Protein AF-A0A6M1SNC7-F1 (afdb_monomer_lite)

Foldseek 3Di:
DDDDDDDPPPPPPPPCPVVVVVVVVVVVVLVVVLLVLCVVVVNNPPPPLLCVLCVVVSVLVVCVVVVVDPCPPPVNVVLVVQLVVLSVCPVVVVDDPVVSSVSSDDDDD

Radius of gyration: 23.27 Å; chains: 1; bounding box: 37×74×47 Å

pLDDT: mean 85.48, std 15.74, range [35.28, 97.81]

Organism: NCBI:txid2709311

Secondary structure (DSSP, 8-state):
----------------HHHHHHHHHHHHHHHHHHHHHHHHTT-TTS-HHHHHHTHHHHHHHHHHHTTSS-TT-HHHHHHHHHHHHHHHHHHTTSS-HHHHHHHHS----

Structure (mmCIF, N/CA/C/O backbone):
data_AF-A0A6M1SNC7-F1
#
_entry.id   AF-A0A6M1SNC7-F1
#
loop_
_atom_site.group_PDB
_atom_site.id
_atom_site.type_symbol
_atom_site.label_atom_id
_atom_site.label_alt_id
_atom_site.label_comp_id
_atom_site.label_asym_id
_atom_site.label_entity_id
_atom_site.label_seq_id
_atom_site.pdbx_PDB_ins_code
_atom_site.Cartn_x
_atom_site.Cartn_y
_atom_site.Cartn_z
_atom_site.occupancy
_atom_site.B_iso_or_equiv
_atom_site.auth_seq_id
_atom_site.auth_comp_id
_atom_site.auth_asym_id
_atom_site.auth_atom_id
_atom_site.pdbx_PDB_model_num
ATOM 1 N N . MET A 1 1 ? 22.756 62.123 -33.129 1.00 44.56 1 MET A N 1
ATOM 2 C CA . MET A 1 1 ? 21.728 61.171 -33.606 1.00 44.56 1 MET A CA 1
ATOM 3 C C . MET A 1 1 ? 22.401 59.877 -34.032 1.00 44.56 1 MET A C 1
ATOM 5 O O . MET A 1 1 ? 23.141 59.906 -35.005 1.00 44.56 1 MET A O 1
ATOM 9 N N . LYS A 1 2 ? 22.171 58.803 -33.268 1.00 35.28 2 LYS A N 1
ATOM 10 C CA . LYS A 1 2 ? 22.056 57.381 -33.655 1.00 35.28 2 LYS A CA 1
ATOM 11 C C . LYS A 1 2 ? 22.215 56.565 -32.370 1.00 35.28 2 LYS A C 1
ATOM 13 O O . LYS A 1 2 ? 23.317 56.216 -31.969 1.00 35.28 2 LYS A O 1
ATOM 18 N N . SER A 1 3 ? 21.091 56.363 -31.694 1.00 38.84 3 SER A N 1
ATOM 19 C CA . SER A 1 3 ? 20.968 55.437 -30.574 1.00 38.84 3 SER A CA 1
ATOM 20 C C . SER A 1 3 ? 20.708 54.061 -31.179 1.00 38.84 3 SER A C 1
ATOM 22 O O . SER A 1 3 ? 19.641 53.836 -31.746 1.00 38.84 3 SER A O 1
ATOM 24 N N . THR A 1 4 ? 21.697 53.173 -31.141 1.00 41.72 4 THR A N 1
ATOM 25 C CA . THR A 1 4 ? 21.514 51.781 -31.563 1.00 41.72 4 THR A CA 1
ATOM 26 C C . THR A 1 4 ? 20.801 51.046 -30.437 1.00 41.72 4 THR A C 1
ATOM 28 O O . THR A 1 4 ? 21.380 50.796 -29.384 1.00 41.72 4 THR A O 1
ATOM 31 N N . ILE A 1 5 ? 19.520 50.761 -30.654 1.00 51.25 5 ILE A N 1
ATOM 32 C CA . ILE A 1 5 ? 18.692 49.913 -29.799 1.00 51.25 5 ILE A CA 1
ATOM 33 C C . ILE A 1 5 ? 19.184 48.474 -29.979 1.00 51.25 5 ILE A C 1
ATOM 35 O O . ILE A 1 5 ? 19.086 47.913 -31.070 1.00 51.25 5 ILE A O 1
ATOM 39 N N . THR A 1 6 ? 19.736 47.882 -28.925 1.00 49.81 6 THR A N 1
ATOM 40 C CA . THR A 1 6 ? 19.970 46.439 -28.834 1.00 49.81 6 THR A CA 1
ATOM 41 C C . THR A 1 6 ? 18.620 45.734 -28.677 1.00 49.81 6 THR A C 1
ATOM 43 O O . THR A 1 6 ? 17.892 45.959 -27.713 1.00 49.81 6 THR A O 1
ATOM 46 N N . SER A 1 7 ? 18.267 44.928 -29.680 1.00 48.88 7 SER A N 1
ATOM 47 C CA . SER A 1 7 ? 17.037 44.130 -29.759 1.00 48.88 7 SER A CA 1
ATOM 48 C C . SER A 1 7 ? 16.961 43.084 -28.632 1.00 48.88 7 SER A C 1
ATOM 50 O O . SER A 1 7 ? 17.939 42.362 -28.432 1.00 48.88 7 SER A O 1
ATOM 52 N N . PRO A 1 8 ? 15.820 42.937 -27.930 1.00 51.59 8 PRO A N 1
ATOM 53 C CA . PRO A 1 8 ? 15.589 41.874 -26.958 1.00 51.59 8 PRO A CA 1
ATOM 54 C C . PRO A 1 8 ? 15.091 40.623 -27.694 1.00 51.59 8 PRO A C 1
ATOM 56 O O . PRO A 1 8 ? 13.915 40.277 -27.649 1.00 51.59 8 PRO A O 1
ATOM 59 N N . SER A 1 9 ? 15.971 39.963 -28.437 1.00 55.56 9 SER A N 1
ATOM 60 C CA . SER A 1 9 ? 15.626 38.763 -29.206 1.00 55.56 9 SER A CA 1
ATOM 61 C C . SER A 1 9 ? 16.580 37.630 -28.859 1.00 55.56 9 SER A C 1
ATOM 63 O O . SER A 1 9 ? 17.405 37.251 -29.678 1.00 55.56 9 SER A O 1
ATOM 65 N N . ASP A 1 10 ? 16.484 37.139 -27.624 1.00 51.31 10 ASP A N 1
ATOM 66 C CA . ASP A 1 10 ? 17.130 35.893 -27.189 1.00 51.31 10 ASP A CA 1
ATOM 67 C C . ASP A 1 10 ? 16.369 35.263 -26.005 1.00 51.31 10 ASP A C 1
ATOM 69 O O . ASP A 1 10 ? 16.921 34.893 -24.973 1.00 51.31 10 ASP A O 1
ATOM 73 N N . LEU A 1 11 ? 15.048 35.130 -26.145 1.00 52.09 11 LEU A N 1
ATOM 74 C CA . LEU A 1 11 ? 14.285 34.154 -25.368 1.00 52.09 11 LEU A CA 1
ATOM 75 C C . LEU A 1 11 ? 14.009 32.976 -26.295 1.00 52.09 11 LEU A C 1
ATOM 77 O O . LEU A 1 11 ? 13.013 32.947 -27.012 1.00 52.09 11 LEU A O 1
ATOM 81 N N . ARG A 1 12 ? 14.941 32.017 -26.306 1.00 59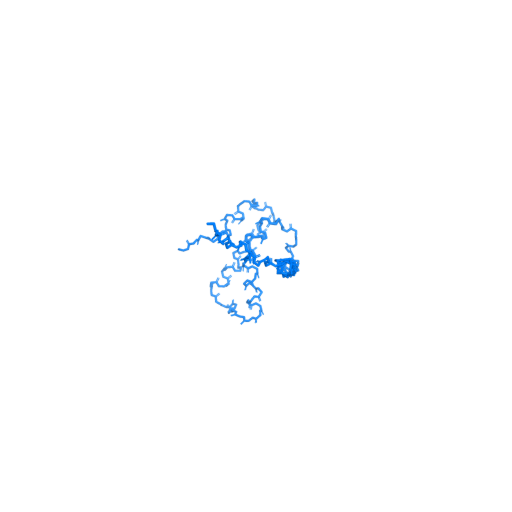.25 12 ARG A N 1
ATOM 82 C CA . ARG A 1 12 ? 14.702 30.679 -26.849 1.00 59.25 12 ARG A CA 1
ATOM 83 C C . ARG A 1 12 ? 13.460 30.129 -26.152 1.00 59.25 12 ARG A C 1
ATOM 85 O O . ARG A 1 12 ? 13.518 29.783 -24.975 1.00 59.25 12 ARG A O 1
ATOM 92 N N . THR A 1 13 ? 12.340 30.082 -26.859 1.00 63.41 13 THR A N 1
ATOM 93 C CA . THR A 1 13 ? 11.159 29.330 -26.445 1.00 63.41 13 THR A CA 1
ATOM 94 C C . THR A 1 13 ? 11.566 27.864 -26.427 1.00 63.41 13 THR A C 1
ATOM 96 O O . THR A 1 13 ? 11.622 27.220 -27.473 1.00 63.41 13 THR A O 1
ATOM 99 N N . PHE A 1 14 ? 11.957 27.360 -25.258 1.00 67.31 14 PHE A N 1
ATOM 100 C CA . PHE A 1 14 ? 12.065 25.926 -25.045 1.00 67.31 14 PHE A CA 1
ATOM 101 C C . PHE A 1 14 ? 10.678 25.341 -25.300 1.00 67.31 14 PHE A C 1
ATOM 103 O O . PHE A 1 14 ? 9.729 25.667 -24.588 1.00 67.31 14 PHE A O 1
ATOM 110 N N . ASP A 1 15 ? 10.556 24.539 -26.353 1.00 77.94 15 ASP A N 1
ATOM 111 C CA . ASP A 1 15 ? 9.349 23.771 -26.611 1.00 77.94 15 ASP A CA 1
ATOM 112 C C . ASP A 1 15 ? 9.267 22.669 -25.547 1.00 77.94 15 ASP A C 1
ATOM 114 O O . ASP A 1 15 ? 9.976 21.664 -25.604 1.00 77.94 15 ASP A O 1
ATOM 118 N N . VAL A 1 16 ? 8.490 22.939 -24.498 1.00 85.25 16 VAL A N 1
ATOM 119 C CA . VAL A 1 16 ? 8.303 22.058 -23.335 1.00 85.25 16 VAL A CA 1
ATOM 120 C C . VAL A 1 16 ? 7.316 20.925 -23.613 1.00 85.25 16 VAL A C 1
ATOM 122 O O . VAL A 1 16 ? 7.259 19.967 -22.843 1.00 85.25 16 VAL A O 1
ATOM 125 N N . GLU A 1 17 ? 6.555 21.011 -24.706 1.00 90.31 17 GLU A N 1
ATOM 126 C CA . GLU A 1 17 ? 5.500 20.062 -25.068 1.00 90.31 17 GLU A CA 1
ATOM 127 C C . GLU A 1 17 ? 6.008 18.606 -25.146 1.00 90.31 17 GLU A C 1
ATOM 129 O O . GLU A 1 17 ? 5.369 17.724 -24.559 1.00 90.31 17 GLU A O 1
ATOM 134 N N . PRO A 1 18 ? 7.162 18.302 -25.783 1.00 88.81 18 PRO A N 1
ATOM 135 C CA . PRO A 1 18 ? 7.650 16.927 -25.885 1.00 88.81 18 PRO A CA 1
ATOM 136 C C . PRO A 1 18 ? 8.065 16.352 -24.527 1.00 88.81 18 PRO A C 1
ATOM 138 O O . PRO A 1 18 ? 7.771 15.194 -24.238 1.00 88.81 18 PRO A O 1
ATOM 141 N N . LEU A 1 19 ? 8.690 17.173 -23.676 1.00 89.69 19 LEU A N 1
ATOM 142 C CA . LEU A 1 19 ? 9.122 16.775 -22.336 1.00 89.69 19 LEU A CA 1
ATOM 143 C C . LEU A 1 19 ? 7.922 16.503 -21.421 1.00 89.69 19 LEU A C 1
ATOM 145 O O . LEU A 1 19 ? 7.897 15.504 -20.707 1.00 89.69 19 LEU A O 1
ATOM 149 N N . LEU A 1 20 ? 6.909 17.375 -21.459 1.00 91.31 20 LEU A N 1
ATOM 150 C CA . LEU A 1 20 ? 5.676 17.180 -20.697 1.00 91.31 20 LEU A CA 1
ATOM 151 C C . LEU A 1 20 ? 4.966 15.898 -21.134 1.00 91.31 20 LEU A C 1
ATOM 153 O O . LEU A 1 20 ? 4.548 15.112 -20.287 1.00 91.31 20 LEU A O 1
ATOM 157 N N . ARG A 1 21 ? 4.875 15.651 -22.446 1.00 93.69 21 ARG A N 1
ATOM 158 C CA . ARG A 1 21 ? 4.283 14.423 -22.990 1.00 93.69 21 ARG A CA 1
ATOM 159 C C . ARG A 1 21 ? 5.010 13.171 -22.505 1.00 93.69 21 ARG A C 1
ATOM 161 O O . ARG A 1 21 ? 4.347 12.214 -22.115 1.00 93.69 21 ARG A O 1
ATOM 168 N N . GLU A 1 22 ? 6.339 13.170 -22.524 1.00 93.31 22 GLU A N 1
ATOM 169 C CA . GLU A 1 22 ? 7.131 12.050 -22.009 1.00 93.31 22 GLU A CA 1
ATOM 170 C C . GLU A 1 22 ? 6.867 11.823 -20.514 1.00 93.31 22 GLU A C 1
ATOM 172 O O . GLU A 1 22 ? 6.567 10.700 -20.110 1.00 93.31 22 GLU A O 1
ATOM 177 N N . ALA A 1 23 ? 6.872 12.891 -19.710 1.00 90.94 23 ALA A N 1
ATOM 178 C CA . ALA A 1 23 ? 6.577 12.809 -18.282 1.00 90.94 23 ALA A CA 1
ATOM 179 C C . ALA A 1 23 ? 5.175 12.237 -18.001 1.00 90.94 23 ALA A C 1
ATOM 181 O O . ALA A 1 23 ? 5.019 11.406 -17.105 1.00 90.94 23 ALA A O 1
ATOM 182 N N . PHE A 1 24 ? 4.164 12.625 -18.788 1.00 92.94 24 PHE A N 1
ATOM 183 C CA . PHE A 1 24 ? 2.813 12.068 -18.673 1.00 92.94 24 PHE A CA 1
ATOM 184 C C . PHE A 1 24 ? 2.764 10.571 -18.987 1.00 92.94 24 PHE A C 1
ATOM 186 O O . PHE A 1 24 ? 2.135 9.824 -18.242 1.00 92.94 24 PHE A O 1
ATOM 193 N N . LEU A 1 25 ? 3.442 10.123 -20.048 1.00 93.88 25 LEU A N 1
ATOM 194 C CA . LEU A 1 25 ? 3.476 8.704 -20.419 1.00 93.88 25 LEU A CA 1
ATOM 195 C C . LEU A 1 25 ? 4.155 7.845 -19.344 1.00 93.88 25 LEU A C 1
ATOM 197 O O . LEU A 1 25 ? 3.688 6.745 -19.047 1.00 93.88 25 LEU A O 1
ATOM 201 N N . VAL A 1 26 ? 5.236 8.349 -18.741 1.00 92.06 26 VAL A N 1
ATOM 202 C CA . VAL A 1 26 ? 5.914 7.671 -17.626 1.00 92.06 26 VAL A CA 1
ATOM 203 C C . VAL A 1 26 ? 4.985 7.578 -16.416 1.00 92.06 26 VAL A C 1
ATOM 205 O O . VAL A 1 26 ? 4.797 6.488 -15.879 1.00 92.06 26 VAL A O 1
ATOM 208 N N . ALA A 1 27 ? 4.338 8.683 -16.039 1.00 87.94 27 ALA A N 1
ATOM 209 C CA . ALA A 1 27 ? 3.420 8.710 -14.903 1.00 87.94 27 ALA A CA 1
ATOM 210 C C . ALA A 1 27 ? 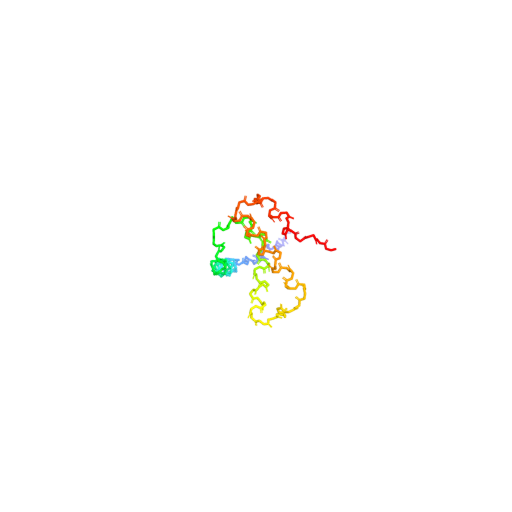2.212 7.775 -15.094 1.00 87.94 27 ALA A C 1
ATOM 212 O O . ALA A 1 27 ? 1.808 7.087 -14.157 1.00 87.94 27 ALA A O 1
ATOM 213 N N . GLU A 1 28 ? 1.644 7.717 -16.303 1.00 91.19 28 GLU A N 1
ATOM 214 C CA . GLU A 1 28 ? 0.537 6.812 -16.633 1.00 91.19 28 GLU A CA 1
ATOM 215 C C . GLU A 1 28 ? 0.963 5.344 -16.521 1.00 91.19 28 GLU A C 1
ATOM 217 O O . GLU A 1 28 ? 0.248 4.527 -15.933 1.00 91.19 28 GLU A O 1
ATOM 222 N N . LYS A 1 29 ? 2.155 5.014 -17.031 1.00 91.88 29 LYS A N 1
ATOM 223 C CA . LYS A 1 29 ? 2.716 3.666 -16.936 1.00 91.88 29 LYS A CA 1
ATOM 224 C C . LYS A 1 29 ? 2.938 3.252 -15.480 1.00 91.88 29 LYS A C 1
ATOM 226 O O . LYS A 1 29 ? 2.452 2.196 -15.083 1.00 91.88 29 LYS A O 1
ATOM 231 N N . GLU A 1 30 ? 3.603 4.087 -14.682 1.00 86.31 30 GLU A N 1
ATOM 232 C CA . GLU A 1 30 ? 3.834 3.821 -13.255 1.00 86.31 30 GLU A CA 1
ATOM 233 C C . GLU A 1 30 ? 2.519 3.664 -12.485 1.00 86.31 30 GLU A C 1
ATOM 235 O O . GLU A 1 30 ? 2.389 2.795 -11.621 1.00 86.31 30 GLU A O 1
ATOM 240 N N . HIS A 1 31 ? 1.520 4.495 -12.801 1.00 86.56 31 HIS A N 1
ATOM 241 C CA . HIS A 1 31 ? 0.204 4.391 -12.187 1.00 86.56 31 HIS A CA 1
ATOM 242 C C . HIS A 1 31 ? -0.461 3.051 -12.513 1.00 86.56 31 HIS A C 1
ATOM 244 O O . HIS A 1 31 ? -0.996 2.400 -11.615 1.00 86.56 31 HIS A O 1
ATOM 250 N N . LYS A 1 32 ? -0.402 2.620 -13.777 1.00 89.56 32 LYS A N 1
ATOM 251 C CA . LYS A 1 32 ? -0.986 1.353 -14.219 1.00 89.56 32 LYS A CA 1
ATOM 252 C C . LYS A 1 32 ? -0.304 0.150 -13.568 1.00 89.56 32 LYS A C 1
ATOM 254 O O . LYS A 1 32 ? -0.999 -0.705 -13.026 1.00 89.56 32 LYS A O 1
ATOM 259 N N . GLU A 1 33 ? 1.027 0.117 -13.568 1.00 89.06 33 GLU A N 1
ATOM 260 C CA . GLU A 1 33 ? 1.808 -0.950 -12.925 1.00 89.06 33 GLU A CA 1
ATOM 261 C C . GLU A 1 33 ? 1.461 -1.063 -11.435 1.00 89.06 33 GLU A C 1
ATOM 263 O O . GLU A 1 33 ? 1.229 -2.156 -10.919 1.00 89.06 33 GLU A O 1
ATOM 268 N N . LEU A 1 34 ? 1.326 0.074 -10.746 1.00 86.62 34 LEU A N 1
ATOM 269 C CA . LEU A 1 34 ? 0.932 0.088 -9.343 1.00 86.62 34 LEU A CA 1
ATOM 270 C C . LEU A 1 34 ? -0.492 -0.453 -9.119 1.00 86.62 34 LE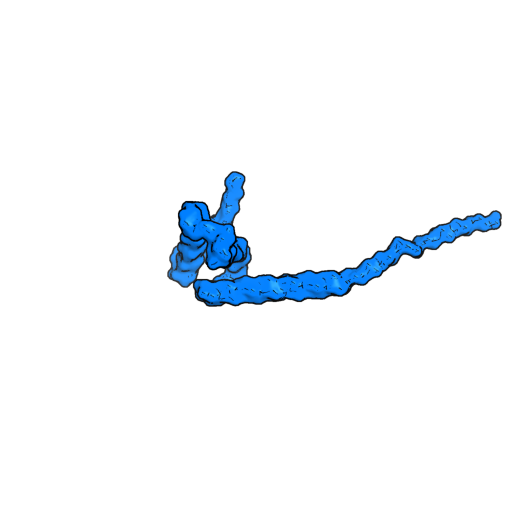U A C 1
ATOM 272 O O . LEU A 1 34 ? -0.709 -1.201 -8.166 1.00 86.62 34 LEU A O 1
ATOM 276 N N . GLN A 1 35 ? -1.462 -0.107 -9.974 1.00 89.38 35 GLN A N 1
ATOM 277 C CA . GLN A 1 35 ? -2.822 -0.659 -9.872 1.00 89.38 35 GLN A CA 1
ATOM 278 C C . GLN A 1 35 ? -2.847 -2.171 -10.113 1.00 89.38 35 GLN A C 1
ATOM 280 O O . GLN A 1 35 ? -3.564 -2.883 -9.411 1.00 89.38 35 GLN A O 1
ATOM 285 N N . GLU A 1 36 ? -2.046 -2.672 -11.056 1.00 90.88 36 GLU A N 1
ATOM 286 C CA . GLU A 1 36 ? -1.903 -4.112 -11.297 1.00 90.88 36 GLU A CA 1
ATOM 287 C C . GLU A 1 36 ? -1.343 -4.825 -10.059 1.00 90.88 36 GLU A C 1
ATOM 289 O O . GLU A 1 36 ? -1.870 -5.864 -9.660 1.00 90.88 36 GLU A O 1
ATOM 294 N N . ILE A 1 37 ? -0.347 -4.239 -9.386 1.00 91.56 37 ILE A N 1
ATOM 295 C CA . ILE A 1 37 ? 0.187 -4.784 -8.129 1.00 91.56 37 ILE A CA 1
ATOM 296 C C . ILE A 1 37 ? -0.886 -4.791 -7.032 1.00 91.56 37 ILE A C 1
ATOM 298 O O . ILE A 1 37 ? -1.050 -5.800 -6.345 1.00 91.56 37 ILE A O 1
ATOM 302 N N . PHE A 1 38 ? -1.651 -3.705 -6.873 1.00 93.62 38 PHE A N 1
ATOM 303 C CA . PHE A 1 38 ? -2.761 -3.682 -5.916 1.00 93.62 38 PHE A CA 1
ATOM 304 C C . PHE A 1 38 ? -3.795 -4.773 -6.214 1.00 93.62 38 PHE A C 1
ATOM 306 O O . PHE A 1 38 ? -4.229 -5.452 -5.286 1.00 93.62 38 PHE A O 1
ATOM 313 N N . ALA A 1 39 ? -4.139 -4.996 -7.483 1.00 92.38 39 ALA A N 1
ATOM 314 C CA . ALA A 1 39 ? -5.058 -6.061 -7.877 1.00 92.38 39 ALA A CA 1
ATOM 315 C C . ALA A 1 39 ? -4.501 -7.461 -7.562 1.00 92.38 39 ALA A C 1
ATOM 317 O O . ALA A 1 39 ? -5.201 -8.307 -7.010 1.00 92.38 39 ALA A O 1
ATOM 318 N N . LEU A 1 40 ? -3.211 -7.705 -7.817 1.00 89.94 40 LEU A N 1
ATOM 319 C CA . LEU A 1 40 ? -2.558 -8.978 -7.475 1.00 89.94 40 LEU A CA 1
ATOM 320 C C . LEU A 1 40 ? -2.584 -9.277 -5.969 1.00 89.94 40 LEU A C 1
ATOM 322 O O . LEU A 1 40 ? -2.644 -10.438 -5.566 1.00 89.94 40 LEU A O 1
ATOM 326 N N . MET A 1 41 ? -2.572 -8.235 -5.138 1.00 89.06 41 MET A N 1
ATOM 327 C CA . MET A 1 41 ? -2.678 -8.339 -3.680 1.00 89.06 41 MET A CA 1
ATOM 328 C C . MET A 1 41 ? -4.137 -8.463 -3.190 1.00 89.06 41 MET A C 1
ATOM 330 O O . MET A 1 41 ? -4.372 -8.609 -1.988 1.00 89.06 41 MET A O 1
ATOM 334 N N . GLY A 1 42 ? -5.126 -8.402 -4.092 1.00 92.00 42 GLY A N 1
ATOM 335 C CA . GLY A 1 42 ? -6.556 -8.351 -3.762 1.00 92.00 42 GLY A CA 1
ATOM 336 C C . GLY A 1 42 ? -6.963 -7.038 -3.088 1.00 92.00 42 GLY A C 1
ATOM 337 O O . GLY A 1 42 ? -7.824 -7.016 -2.196 1.00 92.00 42 GLY A O 1
ATOM 338 N N . TRP A 1 43 ? -6.262 -5.958 -3.426 1.00 95.19 43 TRP A N 1
ATOM 339 C CA . TRP A 1 43 ? -6.375 -4.612 -2.867 1.00 95.19 43 TRP A CA 1
ATOM 340 C C . TRP A 1 43 ? -6.850 -3.594 -3.924 1.00 95.19 43 TRP A C 1
ATOM 342 O O . TRP A 1 43 ? -6.708 -2.385 -3.714 1.00 95.19 43 TRP A O 1
ATOM 352 N N . GLU A 1 44 ? -7.436 -4.045 -5.045 1.00 93.00 44 GLU A N 1
ATOM 353 C CA . GLU A 1 44 ? -7.960 -3.147 -6.086 1.00 93.00 44 GLU A CA 1
ATOM 354 C C . GLU A 1 44 ? -9.039 -2.184 -5.570 1.00 93.00 44 GLU A C 1
ATOM 356 O O . GLU A 1 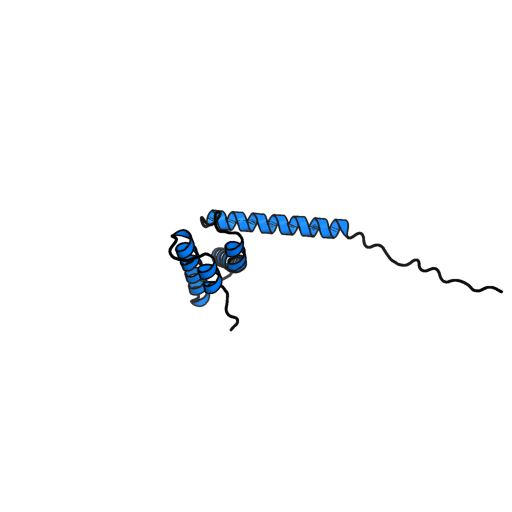44 ? -9.056 -1.022 -5.971 1.00 93.00 44 GLU A O 1
ATOM 361 N N . ASP A 1 45 ? -9.870 -2.621 -4.624 1.00 93.50 45 ASP A N 1
ATOM 362 C CA . ASP A 1 45 ? -11.005 -1.848 -4.106 1.00 93.50 45 ASP A CA 1
ATOM 363 C C . ASP A 1 45 ? -10.640 -0.949 -2.915 1.00 93.50 45 ASP A C 1
ATOM 365 O O . ASP A 1 45 ? -11.509 -0.330 -2.295 1.00 93.50 45 ASP A O 1
ATOM 369 N N . LEU A 1 46 ? -9.355 -0.875 -2.547 1.00 95.75 46 LEU A N 1
ATOM 370 C CA . LEU A 1 46 ? -8.936 0.038 -1.489 1.00 95.75 46 LEU A CA 1
ATOM 371 C C . LEU A 1 46 ? -9.171 1.497 -1.915 1.00 95.75 46 LEU A C 1
ATOM 373 O O . LEU A 1 46 ? -8.853 1.860 -3.050 1.00 95.75 46 LEU A O 1
ATOM 377 N N . PRO A 1 47 ? -9.645 2.367 -1.005 1.00 96.12 47 PRO A N 1
ATOM 378 C CA . PRO A 1 47 ? -9.745 3.791 -1.281 1.00 96.12 47 PRO A CA 1
ATOM 379 C C . PRO A 1 47 ? -8.394 4.378 -1.684 1.00 96.12 47 PRO A C 1
ATOM 381 O O . PRO A 1 47 ? -7.372 4.066 -1.065 1.00 96.12 47 PRO A O 1
ATOM 384 N N . ASP A 1 48 ? -8.403 5.306 -2.642 1.00 93.00 48 ASP A N 1
ATOM 385 C CA . ASP A 1 48 ? -7.185 5.942 -3.158 1.00 93.00 48 ASP A CA 1
ATOM 386 C C . ASP A 1 48 ? -6.3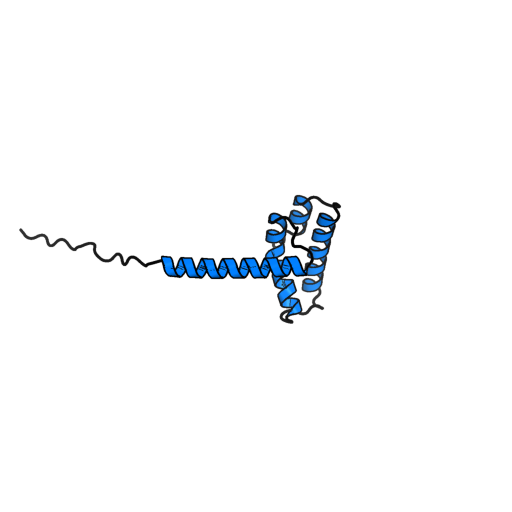27 6.558 -2.052 1.00 93.00 48 ASP A C 1
ATOM 388 O O . ASP A 1 48 ? -5.108 6.433 -2.073 1.00 93.00 48 ASP A O 1
ATOM 392 N N . ALA A 1 49 ? -6.952 7.154 -1.032 1.00 94.25 49 ALA A N 1
ATOM 393 C CA . ALA A 1 49 ? -6.237 7.720 0.110 1.00 94.25 49 ALA A CA 1
ATOM 394 C C . ALA A 1 49 ? -5.380 6.678 0.852 1.00 94.25 49 ALA A C 1
ATOM 396 O O . ALA A 1 49 ? -4.266 6.985 1.268 1.00 94.25 49 ALA A O 1
ATOM 397 N N . LEU A 1 50 ? -5.878 5.445 0.996 1.00 94.69 50 LEU A N 1
ATOM 398 C CA . LEU A 1 50 ? -5.124 4.362 1.625 1.00 94.69 50 LEU A CA 1
ATOM 399 C C . LEU A 1 50 ? -4.057 3.811 0.679 1.00 94.69 50 LEU A C 1
ATOM 401 O O . LEU A 1 50 ? -2.936 3.583 1.119 1.00 94.69 50 LEU A O 1
ATOM 405 N N . LYS A 1 51 ? -4.378 3.650 -0.614 1.00 94.62 51 LYS A N 1
ATOM 406 C CA . LYS A 1 51 ? -3.409 3.225 -1.640 1.00 94.62 51 LYS A CA 1
ATOM 407 C C . LYS A 1 51 ? -2.216 4.176 -1.729 1.00 94.62 51 LYS A C 1
ATOM 409 O O . LYS A 1 51 ? -1.085 3.716 -1.838 1.00 94.62 51 LYS A O 1
ATOM 414 N N . VAL A 1 52 ? -2.460 5.485 -1.662 1.00 92.38 52 VAL A N 1
ATOM 415 C CA . VAL A 1 52 ? -1.409 6.512 -1.649 1.00 92.38 52 VAL A CA 1
ATOM 416 C C . VAL A 1 52 ? -0.522 6.361 -0.416 1.00 92.38 52 VAL A C 1
ATOM 418 O O . VAL A 1 52 ? 0.696 6.360 -0.560 1.00 92.38 52 VAL A O 1
ATOM 421 N N . GLU A 1 53 ? -1.113 6.179 0.769 1.00 94.25 53 GLU A N 1
ATOM 422 C CA . GLU A 1 53 ? -0.361 6.040 2.025 1.00 94.25 53 GLU A CA 1
ATOM 423 C C . GLU A 1 53 ? 0.569 4.815 2.020 1.00 94.25 53 GLU A C 1
ATOM 425 O O . GLU A 1 53 ? 1.679 4.883 2.533 1.00 94.25 53 GLU A O 1
ATOM 430 N N . ILE A 1 54 ? 0.152 3.707 1.398 1.00 94.25 54 ILE A N 1
ATOM 431 C CA . ILE A 1 54 ? 0.937 2.461 1.353 1.00 94.25 54 ILE A CA 1
ATOM 432 C C . ILE A 1 54 ? 1.672 2.239 0.029 1.00 94.25 54 ILE A C 1
ATOM 434 O O . ILE A 1 54 ? 2.197 1.151 -0.200 1.00 94.25 54 ILE A O 1
ATOM 438 N N . LYS A 1 55 ? 1.718 3.228 -0.870 1.00 92.50 55 LYS A N 1
ATOM 439 C CA . LYS A 1 55 ? 2.335 3.057 -2.195 1.00 92.50 55 LYS A CA 1
ATOM 440 C C . LYS A 1 55 ? 3.789 2.589 -2.083 1.00 92.50 55 LYS A C 1
ATOM 442 O O . LYS A 1 55 ? 4.164 1.602 -2.706 1.00 92.50 55 LYS A O 1
ATOM 447 N N . GLU A 1 56 ? 4.591 3.272 -1.269 1.00 90.38 56 GLU A N 1
ATOM 448 C CA . GLU A 1 56 ? 6.014 2.948 -1.086 1.00 90.38 56 GLU A CA 1
ATOM 449 C C . GLU A 1 56 ? 6.221 1.596 -0.394 1.00 90.38 56 GLU A C 1
ATOM 451 O O . GLU A 1 56 ? 7.151 0.858 -0.721 1.00 90.38 56 GLU A O 1
ATOM 456 N N . ASP A 1 57 ? 5.329 1.246 0.536 1.00 92.56 57 ASP A N 1
ATOM 457 C CA . ASP A 1 57 ? 5.297 -0.071 1.170 1.00 92.56 57 ASP A CA 1
ATOM 458 C C . ASP A 1 57 ? 5.102 -1.181 0.146 1.00 92.56 57 ASP A C 1
ATOM 460 O O . ASP A 1 57 ? 5.835 -2.167 0.147 1.00 92.56 57 ASP A O 1
ATOM 464 N N . VAL A 1 58 ? 4.120 -1.011 -0.737 1.00 92.31 58 VAL A N 1
ATOM 465 C CA . VAL A 1 58 ? 3.798 -1.977 -1.787 1.00 92.31 58 VAL A CA 1
ATOM 466 C C . VAL A 1 58 ? 4.952 -2.109 -2.774 1.00 92.31 58 VAL A C 1
ATOM 468 O O . VAL A 1 58 ? 5.345 -3.234 -3.077 1.00 92.31 58 VAL A O 1
ATOM 471 N N . SER A 1 59 ? 5.558 -0.999 -3.206 1.00 90.06 59 SER A N 1
ATOM 472 C CA . SER A 1 59 ? 6.785 -1.033 -4.013 1.00 90.06 59 SER A CA 1
ATOM 473 C C . SER A 1 59 ? 7.900 -1.817 -3.310 1.00 90.06 59 SER A C 1
ATOM 475 O O . SER A 1 59 ? 8.475 -2.724 -3.902 1.00 90.06 59 SER A O 1
ATOM 477 N N . SER A 1 60 ? 8.122 -1.568 -2.016 1.00 89.62 60 SER A N 1
ATOM 478 C CA . SER A 1 60 ? 9.148 -2.273 -1.233 1.00 89.62 60 SER A CA 1
ATOM 479 C C . SER A 1 60 ? 8.866 -3.776 -1.099 1.00 89.62 60 SER A C 1
ATOM 481 O O . SER A 1 60 ? 9.793 -4.585 -1.059 1.00 89.62 60 SER A O 1
ATOM 483 N N . MET A 1 61 ? 7.591 -4.178 -1.034 1.00 90.75 61 MET A N 1
ATOM 484 C CA . MET A 1 61 ? 7.209 -5.595 -1.053 1.00 90.75 61 MET A CA 1
ATOM 485 C C . MET A 1 61 ? 7.506 -6.244 -2.408 1.00 90.75 61 MET A C 1
ATOM 487 O O . MET A 1 61 ? 7.907 -7.405 -2.447 1.00 90.75 61 MET A O 1
ATOM 491 N N . VAL A 1 62 ? 7.335 -5.517 -3.514 1.00 89.12 62 VAL A N 1
ATOM 492 C CA . VAL A 1 62 ? 7.722 -6.006 -4.845 1.00 89.12 62 VAL A CA 1
ATOM 493 C C . VAL A 1 62 ? 9.237 -6.165 -4.937 1.00 89.12 62 VAL A C 1
ATOM 495 O O . VAL A 1 62 ? 9.703 -7.216 -5.372 1.00 89.12 62 VAL A O 1
ATOM 498 N N . ASP A 1 63 ? 10.002 -5.186 -4.459 1.00 90.06 63 ASP A N 1
ATOM 499 C CA . ASP A 1 63 ? 11.466 -5.251 -4.426 1.00 90.06 63 ASP A CA 1
ATOM 500 C C . ASP A 1 63 ? 11.965 -6.443 -3.591 1.00 90.06 63 ASP A C 1
ATOM 502 O O . ASP A 1 63 ? 12.909 -7.142 -3.971 1.00 90.06 63 ASP A O 1
ATOM 506 N N . GLU A 1 64 ? 11.293 -6.734 -2.473 1.00 90.12 64 GLU A N 1
ATOM 507 C CA . GLU A 1 64 ? 11.539 -7.933 -1.671 1.00 90.12 64 GLU A CA 1
ATOM 508 C C . GLU A 1 64 ? 11.302 -9.218 -2.481 1.00 90.12 64 GLU A C 1
ATOM 510 O O . GLU A 1 64 ? 12.157 -10.105 -2.492 1.00 90.12 64 GLU A O 1
ATOM 515 N N . LEU A 1 65 ? 10.176 -9.318 -3.197 1.00 86.56 65 LEU A N 1
ATOM 516 C CA . LEU A 1 65 ? 9.868 -10.473 -4.052 1.00 86.56 65 LEU A CA 1
ATOM 517 C C . LEU A 1 65 ? 10.868 -10.632 -5.207 1.00 86.56 65 LEU A C 1
ATOM 519 O O . LEU A 1 65 ? 11.153 -11.753 -5.626 1.00 86.56 65 LEU A O 1
ATOM 523 N N . GLN A 1 66 ? 11.429 -9.526 -5.695 1.00 88.50 66 GLN A N 1
ATOM 524 C CA . GLN A 1 66 ? 12.490 -9.505 -6.704 1.00 88.50 66 GLN A CA 1
ATOM 525 C C . GLN A 1 66 ? 13.886 -9.798 -6.126 1.00 88.50 66 GLN A C 1
ATOM 527 O O . GLN A 1 66 ? 14.871 -9.806 -6.866 1.00 88.50 66 GLN A O 1
ATOM 532 N N . GLY A 1 67 ? 13.991 -10.044 -4.816 1.00 88.94 67 GLY A N 1
ATOM 533 C CA . GLY A 1 67 ? 15.244 -10.372 -4.140 1.00 88.94 67 GLY A CA 1
ATOM 534 C C . GLY A 1 67 ? 16.168 -9.178 -3.894 1.00 88.94 67 GLY A C 1
ATOM 535 O O . GLY A 1 67 ? 17.338 -9.389 -3.579 1.00 88.94 67 GLY A O 1
ATOM 536 N N . GLN A 1 68 ? 15.675 -7.939 -4.018 1.00 88.25 68 GLN A N 1
ATOM 537 C CA . GLN A 1 68 ? 16.452 -6.730 -3.704 1.00 88.25 68 GLN A CA 1
ATOM 538 C C . GLN A 1 68 ? 16.636 -6.545 -2.190 1.00 88.25 68 GLN A C 1
ATOM 540 O O . GLN A 1 68 ? 17.634 -5.979 -1.743 1.00 88.25 68 GLN A O 1
ATOM 545 N N . TYR A 1 69 ? 15.704 -7.075 -1.390 1.00 86.25 69 TYR A N 1
ATOM 546 C CA . TYR A 1 69 ? 15.754 -7.062 0.071 1.00 86.25 69 TYR A CA 1
ATOM 547 C C . TYR A 1 69 ? 15.577 -8.467 0.651 1.00 86.25 69 TYR A C 1
ATOM 549 O O . TYR A 1 69 ? 14.905 -9.322 0.079 1.00 86.25 69 TYR A O 1
ATOM 557 N N . SER A 1 70 ? 16.168 -8.712 1.823 1.00 86.94 70 SER A N 1
ATOM 558 C CA . SER A 1 70 ? 16.013 -9.990 2.522 1.00 86.94 70 SER A CA 1
ATOM 559 C C . SER A 1 70 ? 14.641 -10.082 3.187 1.00 86.94 70 SER A C 1
ATOM 561 O O . SER A 1 70 ? 14.367 -9.375 4.156 1.00 86.94 70 SER A O 1
ATOM 563 N N . SER A 1 71 ? 13.813 -11.033 2.750 1.00 86.19 71 SER A N 1
ATOM 564 C CA . SER A 1 71 ? 12.522 -11.346 3.385 1.00 86.19 71 SER A CA 1
ATOM 565 C C . SER A 1 71 ? 12.613 -11.773 4.850 1.00 86.19 71 SER A C 1
ATOM 567 O O . SER A 1 71 ? 11.612 -11.760 5.576 1.00 86.19 71 SER A O 1
ATOM 569 N N . CYS A 1 72 ? 13.804 -12.195 5.276 1.00 88.62 72 CYS A N 1
ATOM 570 C CA . CYS A 1 72 ? 14.095 -12.606 6.643 1.00 88.62 72 CYS A CA 1
ATOM 571 C C . CYS A 1 72 ? 14.560 -11.440 7.522 1.00 88.62 72 CYS A C 1
ATOM 573 O O . CYS A 1 72 ? 14.659 -11.622 8.737 1.00 88.62 72 CYS A O 1
ATOM 575 N N . ASP A 1 73 ? 14.848 -10.270 6.941 1.00 92.44 73 ASP A N 1
ATOM 576 C CA . ASP A 1 73 ? 15.209 -9.094 7.721 1.00 92.44 73 ASP A CA 1
ATOM 577 C C . ASP A 1 73 ? 14.046 -8.704 8.661 1.00 92.44 73 ASP A C 1
ATOM 579 O O . ASP A 1 73 ? 12.893 -8.591 8.218 1.00 92.44 73 ASP A O 1
ATOM 583 N N . PRO A 1 74 ? 14.303 -8.509 9.970 1.00 91.44 74 PRO A N 1
ATOM 584 C CA . PRO A 1 74 ? 13.248 -8.213 10.932 1.00 91.44 74 PRO A CA 1
ATOM 585 C C . PRO A 1 74 ? 12.468 -6.928 10.637 1.00 91.44 74 PRO A C 1
ATOM 587 O O . PRO A 1 74 ? 11.286 -6.858 10.982 1.00 91.44 74 PRO A O 1
ATOM 590 N N . TYR A 1 75 ? 13.097 -5.918 10.031 1.00 89.81 75 TYR A N 1
ATOM 591 C CA . TYR A 1 75 ? 12.458 -4.639 9.729 1.00 89.81 75 TYR A CA 1
ATOM 592 C C . TYR A 1 75 ? 11.589 -4.740 8.477 1.00 89.81 75 TYR A C 1
ATOM 594 O O . TYR A 1 75 ? 10.430 -4.320 8.524 1.00 89.81 75 TYR A O 1
ATOM 602 N N . VAL A 1 76 ? 12.091 -5.383 7.417 1.00 90.00 76 VAL A N 1
ATOM 603 C CA . VAL A 1 76 ? 11.320 -5.670 6.190 1.00 90.00 76 VAL A CA 1
ATOM 604 C C . VAL A 1 76 ? 10.073 -6.488 6.531 1.00 90.00 76 VAL A C 1
ATOM 606 O O . VAL A 1 76 ? 8.944 -6.093 6.224 1.00 90.00 76 VAL A O 1
ATOM 609 N N . LYS A 1 77 ? 10.254 -7.583 7.281 1.00 92.44 77 LYS A N 1
ATOM 610 C CA . LYS A 1 77 ? 9.149 -8.440 7.723 1.00 92.44 77 LYS A CA 1
ATOM 611 C C . LYS A 1 77 ? 8.130 -7.679 8.571 1.00 92.44 77 LYS A C 1
ATOM 613 O O . LYS A 1 77 ? 6.928 -7.841 8.365 1.00 92.44 77 LYS A O 1
ATOM 618 N N . ARG A 1 78 ? 8.586 -6.849 9.519 1.00 92.19 78 ARG A N 1
ATOM 619 C CA . ARG A 1 78 ? 7.696 -6.064 10.390 1.00 92.19 78 ARG A CA 1
ATOM 620 C C . ARG A 1 78 ? 6.875 -5.055 9.592 1.00 92.19 78 ARG A C 1
ATOM 622 O O . ARG A 1 78 ? 5.680 -4.930 9.852 1.00 92.19 78 ARG A O 1
ATOM 629 N N . ARG A 1 79 ? 7.491 -4.360 8.630 1.00 90.88 79 ARG A N 1
ATOM 630 C CA . ARG A 1 79 ? 6.798 -3.391 7.770 1.00 90.88 79 ARG A CA 1
ATOM 631 C C . ARG A 1 79 ? 5.708 -4.083 6.953 1.00 90.88 79 ARG A C 1
ATOM 633 O O . ARG A 1 79 ? 4.548 -3.689 7.066 1.00 90.88 79 ARG A O 1
ATOM 640 N N . ARG A 1 80 ? 6.040 -5.191 6.275 1.00 93.31 80 ARG A N 1
ATOM 641 C CA . ARG A 1 80 ? 5.067 -6.014 5.537 1.00 93.31 80 ARG A CA 1
ATOM 642 C C . ARG A 1 80 ? 3.896 -6.454 6.413 1.00 93.31 80 ARG A C 1
ATOM 644 O O . ARG A 1 80 ? 2.744 -6.237 6.056 1.00 93.31 80 ARG A O 1
ATOM 651 N N . GLN A 1 81 ? 4.183 -7.011 7.590 1.00 94.62 81 GLN A N 1
ATOM 652 C CA . GLN A 1 81 ? 3.148 -7.462 8.525 1.00 94.62 81 GLN A CA 1
ATOM 653 C C . GLN A 1 81 ? 2.245 -6.322 9.007 1.00 94.62 81 GLN A C 1
ATOM 655 O O . GLN A 1 81 ? 1.033 -6.508 9.078 1.00 94.62 81 GLN A O 1
ATOM 660 N N . SER A 1 82 ? 2.815 -5.155 9.316 1.00 95.00 82 SER A N 1
ATOM 661 C CA . SER A 1 82 ? 2.051 -3.982 9.754 1.00 95.00 82 SER A CA 1
ATOM 662 C C . SER A 1 82 ? 1.090 -3.502 8.668 1.00 95.00 82 SER A C 1
ATOM 664 O O . SER A 1 82 ? -0.092 -3.298 8.940 1.00 95.00 82 SER A O 1
ATOM 666 N N . VAL A 1 83 ? 1.576 -3.373 7.431 1.00 95.44 83 VAL A N 1
ATOM 667 C CA . VAL A 1 83 ? 0.765 -2.946 6.282 1.00 95.44 83 VAL A CA 1
ATOM 668 C C . VAL A 1 83 ? -0.378 -3.916 6.037 1.00 95.44 83 VAL A C 1
ATOM 670 O O . VAL A 1 83 ? -1.539 -3.511 6.048 1.00 95.44 83 VAL A O 1
ATOM 673 N N . THR A 1 84 ? -0.069 -5.208 5.904 1.00 95.62 84 THR A N 1
ATOM 674 C CA . THR A 1 84 ? -1.088 -6.240 5.690 1.00 95.62 84 THR A CA 1
ATOM 675 C C . THR A 1 84 ? -2.120 -6.263 6.818 1.00 95.62 84 THR A C 1
ATOM 677 O O . THR A 1 84 ? -3.313 -6.373 6.548 1.00 95.62 84 THR A O 1
ATOM 680 N N . TYR A 1 85 ? -1.688 -6.119 8.075 1.00 96.56 85 TYR A N 1
ATOM 681 C CA . TYR A 1 85 ? -2.589 -6.096 9.226 1.00 96.56 85 TYR A CA 1
ATOM 682 C C . TYR A 1 85 ? -3.595 -4.943 9.146 1.00 96.56 85 TYR A C 1
ATOM 684 O O . TYR A 1 85 ? -4.798 -5.183 9.200 1.00 96.56 85 TYR A O 1
ATOM 692 N N . TRP A 1 86 ? -3.131 -3.702 8.977 1.00 97.12 86 TRP A N 1
ATOM 693 C CA . TRP A 1 86 ? -4.024 -2.539 8.983 1.00 97.12 86 TRP A CA 1
ATOM 694 C C . TRP A 1 86 ? -4.926 -2.467 7.754 1.00 97.12 86 TRP A C 1
ATOM 696 O O . TRP A 1 86 ? -6.080 -2.057 7.881 1.00 97.12 86 TRP A O 1
ATOM 706 N N . VAL A 1 87 ? -4.437 -2.912 6.592 1.00 97.00 87 VAL A N 1
ATOM 707 C CA . VAL A 1 87 ? -5.271 -3.060 5.393 1.00 97.00 87 VAL A CA 1
ATOM 708 C C . VAL A 1 87 ? -6.393 -4.066 5.647 1.00 97.00 87 VAL A C 1
ATOM 710 O O . VAL A 1 87 ? -7.551 -3.758 5.368 1.00 97.00 87 VAL A O 1
ATOM 713 N N . ASN A 1 88 ? -6.087 -5.226 6.233 1.00 96.81 88 ASN A N 1
ATOM 714 C CA . ASN A 1 88 ? -7.108 -6.224 6.554 1.00 96.81 88 ASN A CA 1
ATOM 715 C C . ASN A 1 88 ? -8.090 -5.711 7.612 1.00 96.81 88 ASN A C 1
ATOM 717 O O . ASN A 1 88 ? -9.291 -5.831 7.417 1.00 96.81 88 ASN A O 1
ATOM 721 N N . CYS A 1 89 ? -7.620 -5.038 8.668 1.00 97.12 89 CYS A N 1
ATOM 722 C CA . CYS A 1 89 ? -8.517 -4.416 9.646 1.00 97.12 89 CYS A CA 1
ATOM 723 C C . CYS A 1 89 ? -9.491 -3.419 9.006 1.00 97.12 89 CYS A C 1
ATOM 725 O O . CYS A 1 89 ? -10.648 -3.352 9.416 1.00 97.12 89 CYS A O 1
ATOM 727 N N . TYR A 1 90 ? -9.043 -2.649 8.012 1.00 97.50 90 TYR A N 1
ATOM 728 C CA . TYR A 1 90 ? -9.930 -1.760 7.269 1.00 97.50 90 TYR A CA 1
ATOM 729 C C . TYR A 1 90 ? -10.927 -2.547 6.404 1.00 97.50 90 TYR A C 1
ATOM 731 O O . TYR A 1 90 ? -12.130 -2.295 6.484 1.00 97.50 90 TYR A O 1
ATOM 739 N N . LYS A 1 91 ? -10.450 -3.527 5.622 1.00 96.00 91 LYS A N 1
ATOM 740 C CA . LYS A 1 91 ? -11.294 -4.363 4.746 1.00 96.00 91 LYS A CA 1
ATOM 741 C C . LYS A 1 91 ? -12.356 -5.149 5.520 1.00 96.00 91 LYS A C 1
ATOM 743 O O . LYS A 1 91 ? -13.487 -5.256 5.057 1.00 96.00 91 LYS A O 1
ATOM 748 N N . ASP A 1 92 ? -12.012 -5.632 6.707 1.00 96.69 92 ASP A N 1
ATOM 749 C CA . ASP A 1 92 ? -12.901 -6.397 7.584 1.00 96.69 92 ASP A CA 1
ATOM 750 C C . ASP A 1 92 ? -13.861 -5.495 8.388 1.00 96.69 92 ASP A C 1
ATOM 752 O O . ASP A 1 92 ? -14.648 -5.982 9.199 1.00 96.69 92 ASP A O 1
ATOM 756 N N . GLY A 1 93 ? -13.796 -4.169 8.206 1.00 95.81 93 GLY A N 1
ATOM 757 C CA . GLY A 1 93 ? -14.631 -3.205 8.928 1.00 95.81 93 GLY A CA 1
ATOM 758 C C . GLY A 1 93 ? -14.280 -3.056 10.414 1.00 95.81 93 GLY A C 1
ATOM 759 O O . 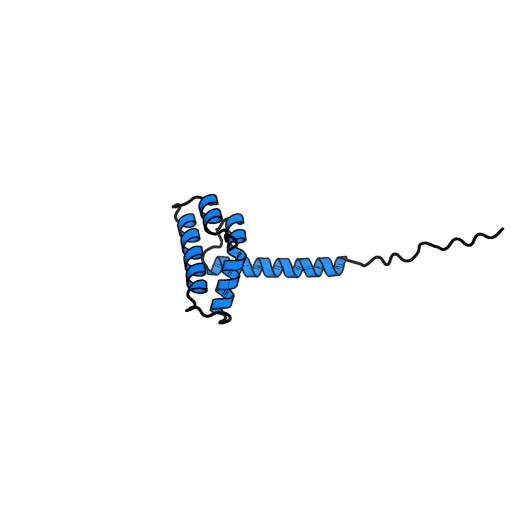GLY A 1 93 ? -15.066 -2.499 11.178 1.00 95.81 93 GLY A O 1
ATOM 760 N N . ILE A 1 94 ? -13.106 -3.536 10.835 1.00 97.44 94 ILE A N 1
ATOM 761 C CA . ILE A 1 94 ? -12.618 -3.467 12.222 1.00 97.44 94 ILE A CA 1
ATOM 762 C C . ILE A 1 94 ? -12.172 -2.041 12.569 1.00 97.44 94 ILE A C 1
ATOM 764 O O . ILE A 1 94 ? -12.312 -1.607 13.715 1.00 97.44 94 ILE A O 1
ATOM 768 N N . CYS A 1 95 ? -11.637 -1.290 11.600 1.00 96.56 95 CYS A N 1
ATOM 769 C CA . CYS A 1 95 ? -11.222 0.096 11.804 1.00 96.56 95 CYS A CA 1
ATOM 770 C C . CYS A 1 95 ? -11.688 1.035 10.684 1.00 96.56 95 CYS A C 1
ATOM 772 O O . CYS A 1 95 ? -12.012 0.624 9.572 1.00 96.56 95 CYS A O 1
ATOM 774 N N . SER A 1 96 ? -11.719 2.336 10.991 1.00 97.81 96 SER A N 1
ATOM 775 C CA . SER A 1 96 ? -12.030 3.364 9.996 1.00 97.81 96 SER A CA 1
ATOM 776 C C . SER A 1 96 ? -10.855 3.596 9.041 1.00 97.81 96 SER A C 1
ATOM 778 O O . SER A 1 96 ? -9.698 3.395 9.415 1.00 97.81 96 SER A O 1
ATOM 780 N N . LEU A 1 97 ? -11.139 4.127 7.846 1.00 96.75 97 LEU A N 1
ATOM 781 C CA . LEU A 1 97 ? -10.114 4.550 6.881 1.00 96.75 97 LEU A CA 1
ATOM 782 C C . LEU A 1 97 ? -9.069 5.478 7.522 1.00 96.75 97 LEU A C 1
ATOM 784 O O . LEU A 1 97 ? -7.870 5.283 7.352 1.00 96.75 97 LEU A O 1
ATOM 788 N N . ASN A 1 98 ? -9.519 6.463 8.305 1.00 96.81 98 ASN A N 1
ATOM 789 C CA . ASN A 1 98 ? -8.622 7.400 8.981 1.00 96.81 98 ASN A CA 1
ATOM 790 C C . ASN A 1 98 ? -7.735 6.677 10.006 1.00 96.81 98 ASN A C 1
ATOM 792 O O . ASN A 1 98 ? -6.538 6.924 10.066 1.00 96.81 98 ASN A O 1
ATOM 796 N N . THR A 1 99 ? -8.291 5.738 10.775 1.00 96.50 99 THR A N 1
ATOM 797 C CA . THR A 1 99 ? -7.514 4.936 11.732 1.00 96.50 99 THR A CA 1
ATOM 798 C C . THR A 1 99 ? -6.424 4.127 11.031 1.00 96.50 99 THR A C 1
ATOM 800 O O . THR A 1 99 ? -5.285 4.143 11.491 1.00 96.50 99 THR A O 1
ATOM 803 N N . ALA A 1 100 ? -6.753 3.465 9.917 1.00 96.31 100 ALA A N 1
ATOM 804 C CA . ALA A 1 100 ? -5.782 2.706 9.132 1.00 96.31 100 ALA A CA 1
ATOM 805 C C . ALA A 1 100 ? -4.660 3.610 8.597 1.00 96.31 100 ALA A C 1
ATOM 807 O O . ALA A 1 100 ? -3.488 3.317 8.818 1.00 96.31 100 ALA A O 1
ATOM 808 N N . ILE A 1 101 ? -5.011 4.750 7.987 1.00 95.69 101 ILE A N 1
ATOM 809 C CA . ILE A 1 101 ? -4.039 5.737 7.489 1.00 95.69 101 ILE A CA 1
ATOM 810 C C . ILE A 1 101 ? -3.123 6.222 8.619 1.00 95.69 101 ILE A C 1
ATOM 812 O O . ILE A 1 101 ? -1.906 6.213 8.480 1.00 95.69 101 ILE A O 1
ATOM 816 N N . GLN A 1 102 ? -3.678 6.609 9.769 1.00 94.56 102 GLN A N 1
ATOM 817 C CA . GLN A 1 102 ? -2.879 7.112 10.894 1.00 94.56 102 GLN A CA 1
ATOM 818 C C . GLN A 1 102 ? -1.949 6.055 11.490 1.00 94.56 102 GLN A C 1
ATOM 820 O O . GLN A 1 102 ? -0.879 6.396 11.988 1.00 94.56 102 GLN A O 1
ATOM 825 N N . ALA A 1 103 ? -2.349 4.785 11.460 1.00 92.75 103 ALA A N 1
ATOM 826 C CA . ALA A 1 103 ? -1.519 3.695 11.948 1.00 92.75 103 ALA A CA 1
ATOM 827 C C . ALA A 1 103 ? -0.398 3.309 10.969 1.00 92.75 103 ALA A C 1
ATOM 829 O O . ALA A 1 103 ? 0.635 2.797 11.401 1.00 92.75 103 ALA A O 1
ATOM 830 N N . LEU A 1 104 ? -0.606 3.552 9.671 1.00 92.81 104 LEU A N 1
ATOM 831 C CA . LEU A 1 104 ? 0.347 3.251 8.601 1.00 92.81 104 LEU A CA 1
ATOM 832 C C . LEU A 1 104 ? 1.294 4.402 8.282 1.00 92.81 104 LEU A C 1
ATOM 834 O O . LEU A 1 104 ? 2.384 4.153 7.766 1.00 92.81 104 LEU A O 1
ATOM 838 N N . LYS A 1 105 ? 0.928 5.624 8.673 1.00 88.69 105 LYS A N 1
ATOM 839 C CA . LYS A 1 105 ? 1.820 6.776 8.627 1.00 88.69 105 LYS A CA 1
ATOM 840 C C . LYS A 1 105 ? 3.122 6.472 9.344 1.00 88.69 105 LYS A C 1
ATOM 842 O O . LYS A 1 105 ? 3.163 6.281 10.564 1.00 88.69 105 LYS A O 1
ATOM 847 N N . VAL A 1 106 ? 4.207 6.487 8.580 1.00 70.69 106 VAL A N 1
ATOM 848 C CA . VAL A 1 106 ? 5.556 6.401 9.126 1.00 70.69 106 VAL A CA 1
ATOM 849 C C . VAL A 1 106 ? 5.778 7.637 9.992 1.00 70.69 106 VAL A C 1
ATOM 851 O O . VAL A 1 106 ? 5.865 8.760 9.498 1.00 70.69 106 VAL A O 1
ATOM 854 N N . LYS A 1 107 ? 5.869 7.449 11.311 1.00 58.91 107 LYS A N 1
ATOM 855 C CA . LYS A 1 107 ? 6.461 8.474 12.171 1.00 58.91 107 LYS A CA 1
ATOM 856 C C . LYS A 1 107 ? 7.929 8.550 11.781 1.00 58.91 107 LYS A C 1
ATOM 858 O O . LYS A 1 107 ? 8.622 7.540 11.893 1.00 58.91 107 LYS A O 1
ATOM 863 N N . SER A 1 108 ? 8.380 9.708 11.298 1.00 48.16 108 SER A N 1
ATOM 864 C CA . SER A 1 108 ? 9.817 9.944 11.155 1.00 48.16 108 SER A CA 1
ATOM 865 C C . SER A 1 108 ? 10.471 9.604 12.494 1.00 48.16 108 SER A C 1
ATOM 867 O O . SER A 1 108 ? 9.980 10.018 13.549 1.00 48.16 108 SER A O 1
ATOM 869 N N . LEU A 1 109 ? 11.502 8.762 12.429 1.00 45.12 109 LEU A N 1
ATOM 870 C CA . LEU A 1 109 ? 12.400 8.517 13.552 1.00 45.12 109 LEU A CA 1
ATOM 871 C C . LEU A 1 109 ? 13.143 9.808 13.908 1.00 45.12 109 LEU A C 1
ATOM 873 O O . LEU A 1 109 ? 13.359 10.626 12.980 1.00 45.12 109 LEU A O 1
#

Sequence (109 aa):
MKSTITSPSDLRTFDVEPLLREAFLVAEKEHKELQEIFALMGWEDLPDALKVEIKEDVSSMVDELQGQYSSCDPYVKRRRQSVTYWVNCYKDGICSLNTAIQALKVKSL